Protein AF-A0A9R1XG75-F1 (afdb_monomer_lite)

Structure (mmCIF, N/CA/C/O backbone):
data_AF-A0A9R1XG75-F1
#
_entry.id   AF-A0A9R1XG75-F1
#
loop_
_atom_site.group_PDB
_atom_site.id
_atom_site.type_symbol
_atom_site.label_atom_id
_atom_site.label_alt_id
_atom_site.label_comp_id
_atom_site.label_asym_id
_atom_site.label_entity_id
_atom_site.label_seq_id
_atom_site.pdbx_PDB_ins_code
_atom_site.Cartn_x
_atom_site.Cartn_y
_atom_site.Cartn_z
_atom_site.occupancy
_atom_site.B_iso_or_equiv
_atom_site.auth_seq_id
_atom_site.auth_comp_id
_atom_site.auth_asym_id
_atom_site.auth_atom_id
_atom_site.pdbx_PDB_model_num
ATOM 1 N N . MET A 1 1 ? 13.378 -26.151 -45.252 1.00 40.19 1 MET A N 1
ATOM 2 C CA . MET A 1 1 ? 12.543 -25.457 -44.251 1.00 40.19 1 MET A CA 1
ATOM 3 C C . MET A 1 1 ? 13.266 -24.196 -43.829 1.00 40.19 1 MET A C 1
ATOM 5 O O . MET A 1 1 ? 14.447 -24.285 -43.527 1.00 40.19 1 MET A O 1
ATOM 9 N N . ASN A 1 2 ? 12.591 -23.054 -43.913 1.00 38.38 2 ASN A N 1
ATOM 10 C CA . ASN A 1 2 ? 12.972 -21.762 -43.337 1.00 38.38 2 ASN A CA 1
ATOM 11 C C . ASN A 1 2 ? 11.727 -20.887 -43.485 1.00 38.38 2 ASN A C 1
ATOM 13 O O . ASN A 1 2 ? 11.568 -20.178 -44.477 1.00 38.38 2 ASN A O 1
ATOM 17 N N . ASP A 1 3 ? 10.788 -21.067 -42.563 1.00 45.03 3 ASP A N 1
ATOM 18 C CA . ASP A 1 3 ? 9.472 -20.445 -42.621 1.00 45.03 3 ASP A CA 1
ATOM 19 C C . ASP A 1 3 ? 9.588 -18.911 -42.649 1.00 45.03 3 ASP A C 1
ATOM 21 O O . ASP A 1 3 ? 10.411 -18.333 -41.924 1.00 45.03 3 ASP A O 1
ATOM 25 N N . PRO A 1 4 ? 8.815 -18.224 -43.513 1.00 53.44 4 PRO A N 1
ATOM 26 C CA . PRO A 1 4 ? 8.902 -16.780 -43.647 1.00 53.44 4 PRO A CA 1
ATOM 27 C C . PRO A 1 4 ? 8.395 -16.146 -42.354 1.00 53.44 4 PRO A C 1
ATOM 29 O O . PRO A 1 4 ? 7.208 -16.214 -42.054 1.00 53.44 4 PRO A O 1
ATOM 32 N N . LYS A 1 5 ? 9.317 -15.548 -41.591 1.00 59.88 5 LYS A N 1
ATOM 33 C CA . LYS A 1 5 ? 9.083 -14.982 -40.256 1.00 59.88 5 LYS A CA 1
ATOM 34 C C . LYS A 1 5 ? 7.902 -14.004 -40.255 1.00 59.88 5 LYS A C 1
ATOM 36 O O . LYS A 1 5 ? 8.069 -12.810 -40.500 1.00 59.88 5 LYS A O 1
ATOM 41 N N . THR A 1 6 ? 6.713 -14.501 -39.938 1.00 59.12 6 THR A N 1
ATOM 42 C CA . THR A 1 6 ? 5.602 -13.685 -39.459 1.00 59.12 6 THR A CA 1
ATOM 43 C C . THR A 1 6 ? 6.031 -13.059 -38.144 1.00 59.12 6 THR A C 1
ATOM 45 O O . THR A 1 6 ? 6.609 -13.735 -37.293 1.00 59.12 6 THR A O 1
ATOM 48 N N . CYS A 1 7 ? 5.779 -11.768 -37.970 1.00 64.38 7 CYS A N 1
ATOM 49 C CA . CYS A 1 7 ? 5.931 -11.167 -36.652 1.00 64.38 7 CYS A CA 1
ATOM 50 C C . CYS A 1 7 ? 4.815 -11.677 -35.726 1.00 64.38 7 CYS A C 1
ATOM 52 O O . CYS A 1 7 ? 3.758 -12.082 -36.210 1.00 64.38 7 CYS A O 1
ATOM 54 N N . ASP A 1 8 ? 4.983 -11.540 -34.411 1.00 65.94 8 ASP A N 1
ATOM 55 C CA . ASP A 1 8 ? 3.887 -11.677 -33.434 1.00 65.94 8 ASP A CA 1
ATOM 56 C C . ASP A 1 8 ? 2.726 -10.717 -33.769 1.00 65.94 8 ASP A C 1
ATOM 58 O O . ASP A 1 8 ? 1.561 -10.992 -33.495 1.00 65.94 8 ASP A O 1
ATOM 62 N N . CYS A 1 9 ? 3.061 -9.617 -34.462 1.00 68.19 9 CYS A N 1
ATOM 63 C CA . CYS A 1 9 ? 2.156 -8.658 -35.095 1.00 68.19 9 CYS A CA 1
ATOM 64 C C . CYS A 1 9 ? 1.298 -9.265 -36.244 1.00 68.19 9 CYS A C 1
ATOM 66 O O . CYS A 1 9 ? 0.473 -8.563 -36.813 1.00 68.19 9 CYS A O 1
ATOM 68 N N . GLY A 1 10 ? 1.441 -10.556 -36.592 1.00 63.88 10 GLY A N 1
ATOM 69 C CA . GLY A 1 10 ? 0.645 -11.313 -37.581 1.00 63.88 10 GLY A CA 1
ATOM 70 C C . GLY A 1 10 ? 0.950 -10.997 -39.052 1.00 63.88 10 GLY A C 1
ATOM 71 O O . GLY A 1 10 ? 0.680 -11.802 -39.943 1.00 63.88 10 GLY A O 1
ATOM 72 N N . PHE A 1 11 ? 1.550 -9.837 -39.315 1.00 64.69 11 PHE A N 1
ATOM 73 C CA . PHE A 1 11 ? 1.933 -9.377 -40.648 1.00 64.69 11 PHE A CA 1
ATOM 74 C C . PHE A 1 11 ? 3.273 -9.983 -41.122 1.00 64.69 11 PHE A C 1
ATOM 76 O O . PHE A 1 11 ? 4.121 -10.364 -40.302 1.00 64.69 11 PHE A O 1
ATOM 83 N N . PRO A 1 12 ? 3.505 -10.050 -42.451 1.00 66.19 12 PRO A N 1
ATOM 84 C CA . PRO A 1 12 ? 4.773 -10.510 -43.009 1.00 66.19 12 PRO A CA 1
ATOM 85 C C . PRO A 1 12 ? 5.904 -9.543 -42.646 1.00 66.19 12 PRO A C 1
ATOM 87 O O . PRO A 1 12 ? 5.843 -8.356 -42.975 1.00 66.19 12 PRO A O 1
ATOM 90 N N . ALA A 1 13 ? 6.961 -10.047 -42.005 1.00 69.69 13 ALA A N 1
ATOM 91 C CA . ALA A 1 13 ? 8.146 -9.241 -41.761 1.00 69.69 13 ALA A CA 1
ATOM 92 C C . ALA A 1 13 ? 9.035 -9.185 -43.010 1.00 69.69 13 ALA A C 1
ATOM 94 O O . ALA A 1 13 ? 9.251 -10.192 -43.688 1.00 69.69 13 ALA A O 1
ATOM 95 N N . ARG A 1 14 ? 9.608 -8.011 -43.287 1.00 70.75 14 ARG A N 1
ATOM 96 C CA . ARG A 1 14 ? 10.659 -7.842 -44.303 1.00 70.75 14 ARG A CA 1
ATOM 97 C C . ARG A 1 14 ? 11.974 -7.477 -43.622 1.00 70.75 14 ARG A C 1
ATOM 99 O O . ARG A 1 14 ? 11.981 -6.727 -42.648 1.00 70.75 14 ARG A O 1
ATOM 106 N N . ILE A 1 15 ? 13.083 -8.003 -44.139 1.00 72.88 15 ILE A N 1
ATOM 107 C CA . ILE A 1 15 ? 14.430 -7.599 -43.723 1.00 72.88 15 ILE A CA 1
ATOM 108 C C . ILE A 1 15 ? 14.920 -6.551 -44.721 1.00 72.88 15 ILE A C 1
ATOM 110 O O . ILE A 1 15 ? 15.071 -6.847 -45.904 1.00 72.88 15 ILE A O 1
ATOM 114 N N . LEU A 1 16 ? 15.159 -5.334 -44.244 1.00 74.38 16 LEU A N 1
ATOM 115 C CA . LEU A 1 16 ? 15.765 -4.251 -45.012 1.00 74.38 16 LEU A CA 1
ATOM 116 C C . LEU A 1 16 ? 17.255 -4.156 -44.687 1.00 74.38 16 LEU A C 1
ATOM 118 O O . LEU A 1 16 ? 17.657 -4.341 -43.540 1.00 74.38 16 LEU A O 1
ATOM 122 N N . THR A 1 17 ? 18.072 -3.823 -45.681 1.00 78.06 17 THR A N 1
ATOM 123 C CA . THR A 1 17 ? 19.506 -3.563 -45.506 1.00 78.06 17 THR A CA 1
ATOM 124 C C . THR A 1 17 ? 19.745 -2.064 -45.617 1.00 78.06 17 THR A C 1
ATOM 126 O O . THR A 1 17 ? 19.397 -1.458 -46.627 1.00 78.06 17 THR A O 1
ATOM 129 N N . SER A 1 18 ? 20.326 -1.450 -44.586 1.00 73.06 18 SER A N 1
ATOM 130 C CA . SER A 1 18 ? 20.617 -0.016 -44.591 1.00 73.06 18 SER A CA 1
ATOM 131 C C . SER A 1 18 ? 21.684 0.326 -45.629 1.00 73.06 18 SER A C 1
ATOM 133 O O . SER A 1 18 ? 22.791 -0.212 -45.618 1.00 73.06 18 SER A O 1
ATOM 135 N N . THR A 1 19 ? 21.351 1.284 -46.487 1.00 79.81 19 THR A N 1
ATOM 136 C CA . THR A 1 19 ? 22.250 1.926 -47.456 1.00 79.81 19 THR A CA 1
ATOM 137 C C . THR A 1 19 ? 22.816 3.251 -46.934 1.00 79.81 19 THR A C 1
ATOM 139 O O . THR A 1 19 ? 23.513 3.956 -47.658 1.00 79.81 19 THR A O 1
ATOM 142 N N . THR A 1 20 ? 22.524 3.620 -45.679 1.00 77.31 20 THR A N 1
ATOM 143 C CA . THR A 1 20 ? 22.968 4.901 -45.112 1.00 77.31 20 THR A CA 1
ATOM 144 C C . THR A 1 20 ? 24.486 4.913 -44.880 1.00 77.31 20 THR A C 1
ATOM 146 O O . THR A 1 20 ? 25.018 3.930 -44.359 1.00 77.31 20 THR A O 1
ATOM 149 N N . PRO A 1 21 ? 25.200 6.029 -45.147 1.00 74.50 21 PRO A N 1
ATOM 150 C CA . PRO A 1 21 ? 26.646 6.121 -44.899 1.00 74.50 21 PRO A CA 1
ATOM 151 C C . PRO A 1 21 ? 27.042 5.887 -43.434 1.00 74.50 21 PRO A C 1
ATOM 153 O O . PRO A 1 21 ? 28.158 5.471 -43.146 1.00 74.50 21 PRO A O 1
ATOM 156 N N . LYS A 1 22 ? 26.117 6.147 -42.499 1.00 79.50 22 LYS A N 1
ATOM 157 C CA . LYS A 1 22 ? 26.320 6.002 -41.051 1.00 79.50 22 LYS A CA 1
ATOM 158 C C . LYS A 1 22 ? 26.158 4.559 -40.552 1.00 79.50 22 LYS A C 1
ATOM 160 O O . LYS A 1 22 ? 26.583 4.263 -39.440 1.00 79.50 22 LYS A O 1
ATOM 165 N N . ASN A 1 23 ? 25.506 3.676 -41.314 1.00 67.75 23 ASN A N 1
ATOM 166 C CA . ASN A 1 23 ? 25.295 2.279 -40.915 1.00 67.75 23 ASN A CA 1
ATOM 167 C C . ASN A 1 23 ? 25.109 1.353 -42.144 1.00 67.75 23 ASN A C 1
ATOM 169 O O . ASN A 1 23 ? 24.047 0.738 -42.294 1.00 67.75 23 ASN A O 1
ATOM 173 N N . PRO A 1 24 ? 26.080 1.291 -43.076 1.00 79.88 24 PRO A N 1
ATOM 174 C CA . PRO A 1 24 ? 25.936 0.533 -44.316 1.00 79.88 24 PRO A CA 1
ATOM 175 C C . PRO A 1 24 ? 25.900 -0.978 -44.047 1.00 79.88 24 PRO A C 1
ATOM 177 O O . PRO A 1 24 ? 26.606 -1.486 -43.180 1.00 79.88 24 PRO A O 1
ATOM 180 N N . GLY A 1 25 ? 25.063 -1.708 -44.783 1.00 77.19 25 GLY A N 1
ATOM 181 C CA . GLY A 1 25 ? 24.967 -3.171 -44.711 1.00 77.19 25 GLY A CA 1
ATOM 182 C C . GLY A 1 25 ? 24.216 -3.726 -43.494 1.00 77.19 25 GLY A C 1
ATOM 183 O O . GLY A 1 25 ? 23.940 -4.922 -43.450 1.00 77.19 25 GLY A O 1
ATOM 184 N N . ARG A 1 26 ? 23.833 -2.896 -42.513 1.00 77.94 26 ARG A N 1
ATOM 185 C CA . ARG A 1 26 ? 23.105 -3.368 -41.325 1.00 77.94 26 ARG A CA 1
ATOM 186 C C . ARG A 1 26 ? 21.672 -3.779 -41.672 1.00 77.94 26 ARG A C 1
ATOM 188 O O . ARG A 1 26 ? 20.937 -3.004 -42.284 1.00 77.94 26 ARG A 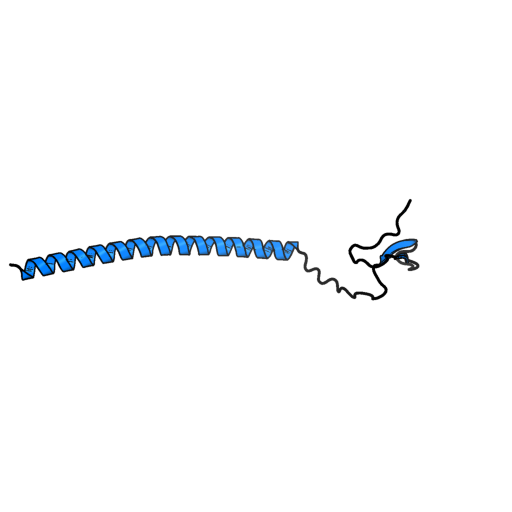O 1
ATOM 195 N N . HIS A 1 27 ? 21.266 -4.967 -41.231 1.00 77.69 27 HIS A N 1
ATOM 196 C CA . HIS A 1 27 ? 19.904 -5.474 -41.403 1.00 77.69 27 HIS A CA 1
ATOM 197 C C . HIS A 1 27 ? 18.939 -4.963 -40.322 1.00 77.69 27 HIS A C 1
ATOM 199 O O . HIS A 1 27 ? 19.280 -4.924 -39.139 1.00 77.69 27 HIS A O 1
ATOM 205 N N . PHE A 1 28 ? 17.715 -4.633 -40.735 1.00 74.00 28 PHE A N 1
ATOM 206 C CA . PHE A 1 28 ? 16.601 -4.204 -39.890 1.00 74.00 28 PHE A CA 1
ATOM 207 C C . PHE A 1 28 ? 15.350 -5.014 -40.245 1.00 74.00 28 PHE A C 1
ATOM 209 O O . PHE A 1 28 ? 15.021 -5.160 -41.420 1.00 74.00 28 PHE A O 1
ATOM 216 N N . MET A 1 29 ? 14.654 -5.549 -39.243 1.00 70.75 29 MET A N 1
ATOM 217 C CA . MET A 1 29 ? 13.396 -6.279 -39.424 1.00 70.75 29 MET A CA 1
ATOM 218 C C . MET A 1 29 ? 12.221 -5.312 -39.254 1.00 70.75 29 MET A C 1
ATOM 220 O O . MET A 1 29 ? 12.162 -4.596 -38.258 1.00 70.75 29 MET A O 1
ATOM 224 N N . VAL A 1 30 ? 11.297 -5.291 -40.216 1.00 68.38 30 VAL A N 1
ATOM 225 C CA . VAL A 1 30 ? 10.151 -4.368 -40.246 1.00 68.38 30 VAL A CA 1
ATOM 226 C C . VAL A 1 30 ? 8.844 -5.162 -40.278 1.00 68.38 30 VAL A C 1
ATOM 228 O O . VAL A 1 30 ? 8.671 -6.001 -41.165 1.00 68.38 30 VAL A O 1
ATOM 231 N N . CYS A 1 31 ? 7.925 -4.892 -39.338 1.00 70.62 31 CYS A N 1
ATOM 232 C CA . CYS A 1 31 ? 6.527 -5.340 -39.415 1.00 70.62 31 CYS A CA 1
ATOM 233 C C . CYS A 1 31 ? 5.680 -4.221 -40.047 1.00 70.62 31 CYS A C 1
ATOM 235 O O . CYS A 1 31 ? 5.456 -3.197 -39.408 1.00 70.62 31 CYS A O 1
ATOM 237 N N . ASN A 1 32 ? 5.176 -4.457 -41.265 1.00 66.06 32 ASN A N 1
ATOM 238 C CA . ASN A 1 32 ? 4.247 -3.588 -42.008 1.00 66.06 32 ASN A CA 1
ATOM 239 C C . ASN A 1 32 ? 4.807 -2.222 -42.506 1.00 66.06 32 ASN A C 1
ATOM 241 O O . ASN A 1 32 ? 5.845 -1.743 -42.067 1.00 66.06 32 ASN A O 1
ATOM 245 N N . GLU A 1 33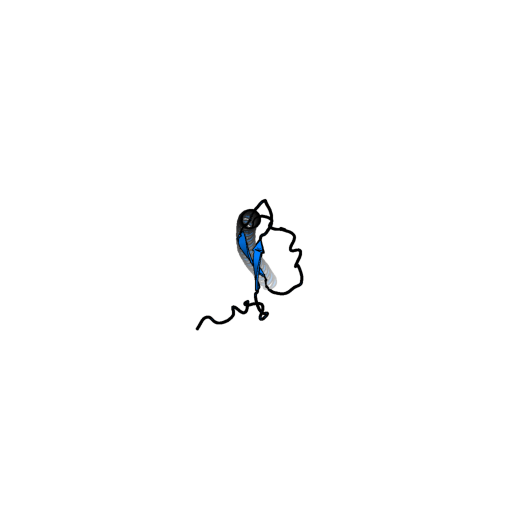 ? 4.133 -1.615 -43.490 1.00 52.19 33 GLU A N 1
ATOM 246 C CA . GLU A 1 33 ? 4.620 -0.470 -44.292 1.00 52.19 33 GLU A CA 1
ATOM 247 C C . GLU A 1 33 ? 4.309 0.917 -43.694 1.00 52.19 33 GLU A C 1
ATOM 249 O O . GLU A 1 33 ? 4.673 1.941 -44.274 1.00 52.19 33 GLU A O 1
ATOM 254 N N . LYS A 1 34 ? 3.667 0.979 -42.522 1.00 47.78 34 LYS A N 1
ATOM 255 C CA . LYS A 1 34 ? 3.529 2.229 -41.766 1.00 47.78 34 LYS A CA 1
ATOM 256 C C . LYS A 1 34 ? 4.696 2.377 -40.802 1.00 47.78 34 LYS A C 1
ATOM 258 O O . LYS A 1 34 ? 4.820 1.597 -39.862 1.00 47.78 34 LYS A O 1
ATOM 263 N N . TRP A 1 35 ? 5.489 3.427 -41.006 1.00 47.59 35 TRP A N 1
ATOM 264 C CA . TRP A 1 35 ? 6.376 3.962 -39.981 1.00 47.59 35 TRP A CA 1
ATOM 265 C C . TRP A 1 35 ? 5.519 4.323 -38.766 1.00 47.59 35 TRP A C 1
ATOM 267 O O . TRP A 1 35 ? 4.789 5.312 -38.773 1.00 47.59 35 TRP A O 1
ATOM 277 N N . LEU A 1 36 ? 5.555 3.476 -37.739 1.00 41.06 36 LEU A N 1
ATOM 278 C CA . LEU A 1 36 ? 5.170 3.897 -36.405 1.00 41.06 36 LEU A CA 1
ATOM 279 C C . LEU A 1 36 ? 6.299 4.803 -35.923 1.00 41.06 36 LEU A C 1
ATOM 281 O O . LEU A 1 36 ? 7.337 4.308 -35.481 1.00 41.06 36 LEU A O 1
ATOM 285 N N . ASP A 1 37 ? 6.087 6.115 -36.031 1.00 39.91 37 ASP A N 1
ATOM 286 C CA . ASP A 1 37 ? 6.858 7.122 -35.305 1.00 39.91 37 ASP A CA 1
ATOM 287 C C . ASP A 1 37 ? 6.589 6.946 -33.805 1.00 39.91 37 ASP A C 1
ATOM 289 O O . ASP A 1 37 ? 5.826 7.674 -33.171 1.00 39.91 37 ASP A O 1
ATOM 293 N N . VAL A 1 38 ? 7.198 5.907 -33.234 1.00 44.62 38 VAL A N 1
ATOM 294 C CA . VAL A 1 38 ? 7.335 5.758 -31.794 1.00 44.62 38 VAL A CA 1
ATOM 295 C C . VAL A 1 38 ? 8.436 6.724 -31.391 1.00 44.62 38 VAL A C 1
ATOM 297 O O . VAL A 1 38 ? 9.622 6.386 -31.440 1.00 44.62 38 VAL A O 1
ATOM 300 N N . GLU A 1 39 ? 8.041 7.941 -31.010 1.00 41.53 39 GLU A N 1
ATOM 301 C CA . GLU A 1 39 ? 8.917 8.821 -30.240 1.00 41.53 39 GLU A CA 1
ATOM 302 C C . GLU A 1 39 ? 9.565 8.003 -29.113 1.00 41.53 39 GLU A C 1
ATOM 304 O O . GLU A 1 39 ? 8.873 7.221 -28.446 1.00 41.53 39 GLU A O 1
ATOM 309 N N . PRO A 1 40 ? 10.874 8.157 -28.852 1.00 42.41 40 PRO A N 1
ATOM 310 C CA . PRO A 1 40 ? 11.531 7.479 -27.748 1.00 42.41 40 PRO A CA 1
ATOM 311 C C . PRO A 1 40 ? 11.152 8.146 -26.418 1.00 42.41 40 PRO A C 1
ATOM 313 O O . PRO A 1 40 ? 12.005 8.658 -25.697 1.00 42.41 40 PRO A O 1
ATOM 316 N N . ALA A 1 41 ? 9.872 8.071 -26.046 1.00 46.38 41 ALA A N 1
ATOM 317 C CA . ALA A 1 41 ? 9.337 8.387 -24.724 1.00 46.38 41 ALA A CA 1
ATOM 318 C C . ALA A 1 41 ? 9.749 7.324 -23.682 1.00 46.38 41 ALA A C 1
ATOM 320 O O . ALA A 1 41 ? 8.970 6.911 -22.825 1.00 46.38 41 ALA A O 1
ATOM 321 N N . GLN A 1 42 ? 11.004 6.871 -23.747 1.00 47.66 42 GLN A N 1
ATOM 322 C CA . GLN A 1 42 ? 11.640 6.089 -22.701 1.00 47.66 42 GLN A CA 1
ATOM 323 C C . GLN A 1 42 ? 12.199 7.053 -21.653 1.00 47.66 42 GLN A C 1
ATOM 325 O O . GLN A 1 42 ? 13.409 7.254 -21.551 1.00 47.66 42 GLN A O 1
ATOM 330 N N . MET A 1 43 ? 11.308 7.601 -20.817 1.00 48.47 43 MET A N 1
ATOM 331 C CA . MET A 1 43 ? 11.713 7.850 -19.432 1.00 48.47 43 MET A CA 1
ATOM 332 C C . MET A 1 43 ? 12.267 6.520 -18.903 1.00 48.47 43 MET A C 1
ATOM 334 O O . MET A 1 43 ? 11.584 5.496 -19.032 1.00 48.47 43 MET A O 1
ATOM 338 N N . PRO A 1 44 ? 13.506 6.477 -18.386 1.00 55.25 44 PRO A N 1
ATOM 339 C CA . PRO A 1 44 ? 14.133 5.217 -18.034 1.00 55.25 44 PRO A CA 1
ATOM 340 C C . PRO A 1 44 ? 13.299 4.534 -16.951 1.00 55.25 44 PRO A C 1
ATOM 342 O O . PRO A 1 44 ? 13.090 5.088 -15.874 1.00 55.25 44 PRO A O 1
ATOM 345 N N . VAL A 1 45 ? 12.854 3.304 -17.225 1.00 59.50 45 VAL A N 1
ATOM 346 C CA . VAL A 1 45 ? 11.993 2.506 -16.327 1.00 59.50 45 VAL A CA 1
ATOM 347 C C . VAL A 1 45 ? 12.589 2.391 -14.912 1.00 59.50 45 VAL A C 1
ATOM 349 O O . VAL A 1 45 ? 11.852 2.260 -13.938 1.00 59.50 45 VAL A O 1
ATOM 352 N N . MET A 1 46 ? 13.915 2.516 -14.782 1.00 60.56 46 MET A N 1
ATOM 353 C CA . MET A 1 46 ? 14.614 2.594 -13.497 1.00 60.56 46 MET A CA 1
ATOM 354 C C . MET A 1 46 ? 14.231 3.817 -12.649 1.00 60.56 46 MET A C 1
ATOM 356 O O . MET A 1 46 ? 14.007 3.643 -11.457 1.00 60.56 46 MET A O 1
ATOM 360 N N . GLU A 1 47 ? 14.098 5.020 -13.219 1.00 61.44 47 GLU A N 1
ATOM 361 C CA . GLU A 1 47 ? 13.758 6.225 -12.440 1.00 61.44 47 GLU A CA 1
ATOM 362 C C . GLU A 1 47 ? 12.322 6.145 -11.898 1.00 61.44 47 GLU A C 1
ATOM 364 O O . GLU A 1 47 ? 12.062 6.460 -10.736 1.00 61.44 47 GLU A O 1
ATOM 369 N N . VAL A 1 48 ? 11.391 5.633 -12.711 1.00 67.00 48 VAL A N 1
ATOM 370 C CA . VAL A 1 48 ? 10.013 5.360 -12.276 1.00 67.00 48 VAL A CA 1
ATOM 371 C C . VAL A 1 48 ? 10.006 4.297 -11.172 1.00 67.00 48 VAL A C 1
ATOM 373 O O . VAL A 1 48 ? 9.367 4.487 -10.139 1.00 67.00 48 VAL A O 1
ATOM 376 N N . ALA A 1 49 ? 10.771 3.212 -11.333 1.00 69.56 49 ALA A N 1
ATOM 377 C CA . ALA A 1 49 ? 10.880 2.162 -10.322 1.00 69.56 49 ALA A CA 1
ATOM 378 C C . ALA A 1 49 ? 11.521 2.647 -9.005 1.00 69.56 49 ALA A C 1
ATOM 380 O O . ALA A 1 49 ? 11.169 2.144 -7.939 1.00 69.56 49 ALA A O 1
ATOM 381 N N . GLU A 1 50 ? 12.445 3.609 -9.042 1.00 74.12 50 GLU A N 1
ATOM 382 C CA . GLU A 1 50 ? 13.017 4.223 -7.838 1.00 74.12 50 GLU A CA 1
ATOM 383 C C . GLU A 1 50 ? 12.026 5.152 -7.133 1.00 74.12 50 GLU A C 1
ATOM 385 O O . GLU A 1 50 ? 11.833 5.010 -5.924 1.00 74.12 50 GLU A O 1
ATOM 390 N N . ARG A 1 51 ? 11.316 6.016 -7.871 1.00 72.94 51 ARG A N 1
ATOM 391 C CA . ARG A 1 51 ? 10.243 6.859 -7.309 1.00 72.94 51 ARG A CA 1
ATOM 392 C C . ARG A 1 51 ? 9.149 6.009 -6.652 1.00 72.94 51 ARG A C 1
ATOM 394 O O . ARG A 1 51 ? 8.829 6.226 -5.485 1.00 72.94 51 ARG A O 1
ATOM 401 N N . MET A 1 52 ? 8.681 4.958 -7.333 1.00 81.88 52 MET A N 1
ATOM 402 C CA . MET A 1 52 ? 7.690 4.026 -6.778 1.00 81.88 52 MET A CA 1
ATOM 403 C C . MET A 1 52 ? 8.189 3.303 -5.516 1.00 81.88 52 MET A C 1
ATOM 405 O O . MET A 1 52 ? 7.401 3.079 -4.601 1.00 81.88 52 MET A O 1
ATOM 409 N N . LYS A 1 53 ? 9.483 2.957 -5.406 1.00 83.38 53 LYS A N 1
ATOM 410 C CA . LYS A 1 53 ? 10.042 2.380 -4.164 1.00 83.38 53 LYS A CA 1
ATOM 411 C C . LYS A 1 53 ? 9.966 3.364 -2.994 1.00 83.38 53 LYS A C 1
ATOM 413 O O . LYS A 1 53 ? 9.624 2.943 -1.890 1.00 83.38 53 LYS A O 1
ATOM 418 N N . VAL 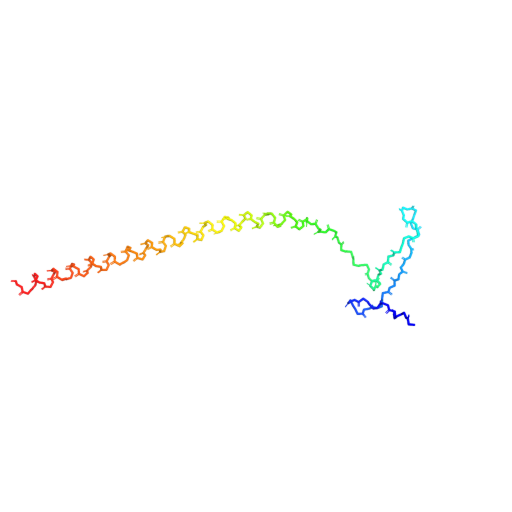A 1 54 ? 10.271 4.644 -3.220 1.00 87.06 54 VAL A N 1
ATOM 419 C CA . VAL A 1 54 ? 10.202 5.688 -2.181 1.00 87.06 54 VAL A CA 1
ATOM 420 C C . VAL A 1 54 ? 8.757 5.893 -1.717 1.00 87.06 54 VAL A C 1
ATOM 422 O O . VAL A 1 54 ? 8.488 5.842 -0.516 1.00 87.06 54 VAL A O 1
ATOM 425 N N . GLU A 1 55 ? 7.819 6.034 -2.654 1.00 86.38 55 GLU A N 1
ATOM 426 C CA . GLU A 1 55 ? 6.388 6.193 -2.356 1.00 86.38 55 GLU A CA 1
ATOM 427 C C . GLU A 1 55 ? 5.813 4.982 -1.604 1.00 86.38 55 GLU A C 1
ATOM 429 O O . GLU A 1 55 ? 5.088 5.145 -0.624 1.00 86.38 55 GLU A O 1
ATOM 434 N N . LEU A 1 56 ? 6.197 3.756 -1.980 1.00 89.25 56 LEU A N 1
ATOM 435 C CA . LEU A 1 56 ? 5.742 2.529 -1.316 1.00 89.25 56 LEU A CA 1
ATOM 436 C C . LEU A 1 56 ? 6.284 2.423 0.125 1.00 89.25 56 LEU A C 1
ATOM 438 O O . LEU A 1 56 ? 5.568 1.978 1.023 1.00 89.25 56 LEU A O 1
ATOM 442 N N . VAL A 1 57 ? 7.514 2.883 0.392 1.00 91.94 57 VAL A N 1
ATOM 443 C CA . VAL A 1 57 ? 8.070 2.960 1.759 1.00 91.94 57 VAL A CA 1
ATOM 444 C C . VAL A 1 57 ? 7.345 4.011 2.612 1.00 91.94 57 VAL A C 1
ATOM 446 O O . VAL A 1 57 ? 7.044 3.740 3.781 1.00 91.94 57 VAL A O 1
ATOM 449 N N . ALA A 1 58 ? 7.011 5.172 2.041 1.00 91.56 58 ALA A N 1
ATOM 450 C CA . ALA A 1 58 ? 6.206 6.191 2.715 1.00 91.56 58 ALA A CA 1
ATOM 451 C C . ALA A 1 58 ? 4.803 5.653 3.056 1.00 91.56 58 ALA A C 1
ATOM 453 O O . ALA A 1 58 ? 4.428 5.612 4.230 1.00 91.56 58 ALA A O 1
ATOM 454 N N . LEU A 1 59 ? 4.092 5.104 2.065 1.00 92.31 59 LEU A N 1
ATOM 455 C CA . LEU A 1 59 ? 2.757 4.522 2.227 1.00 92.31 59 LEU A CA 1
ATOM 456 C C . LEU A 1 59 ? 2.742 3.390 3.269 1.00 92.31 59 LEU A C 1
ATOM 458 O O . LEU A 1 59 ? 1.860 3.333 4.124 1.00 92.31 59 LEU A O 1
ATOM 462 N N . LYS A 1 60 ? 3.753 2.511 3.268 1.00 92.50 60 LYS A N 1
ATOM 463 C CA . LYS A 1 60 ? 3.905 1.446 4.276 1.00 92.50 60 LYS A CA 1
ATOM 464 C C . LYS A 1 60 ? 4.050 2.000 5.699 1.00 92.50 60 LYS A C 1
ATOM 466 O O . LYS A 1 60 ? 3.594 1.366 6.653 1.00 92.50 60 LYS A O 1
ATOM 471 N N . THR A 1 61 ? 4.674 3.167 5.848 1.00 94.44 61 THR A N 1
ATOM 472 C CA . THR A 1 61 ? 4.843 3.844 7.141 1.00 94.44 61 THR A CA 1
ATOM 473 C C . THR A 1 61 ? 3.524 4.454 7.620 1.00 94.44 61 THR A C 1
ATOM 475 O O . THR A 1 61 ? 3.171 4.299 8.788 1.00 94.44 61 THR A O 1
ATOM 478 N N . GLU A 1 62 ? 2.758 5.080 6.725 1.00 94.25 62 GLU A N 1
ATOM 479 C CA . GLU A 1 62 ? 1.424 5.615 7.029 1.00 94.25 62 GLU A CA 1
ATOM 480 C C . GLU A 1 62 ? 0.425 4.508 7.383 1.00 94.25 62 GLU A C 1
ATOM 482 O O . GLU A 1 62 ? -0.231 4.586 8.419 1.00 94.25 62 GLU A O 1
ATOM 487 N N . VAL A 1 63 ? 0.385 3.416 6.611 1.00 93.12 63 VAL A N 1
ATOM 488 C CA . VAL A 1 63 ? -0.456 2.240 6.902 1.00 93.12 63 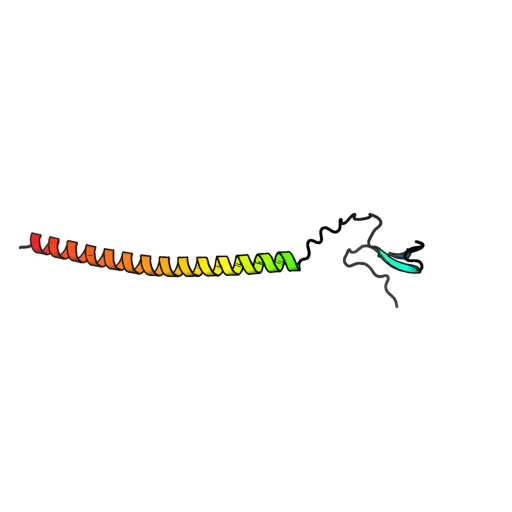VAL A CA 1
ATOM 489 C C . VAL A 1 63 ? -0.144 1.643 8.281 1.00 93.12 63 VAL A C 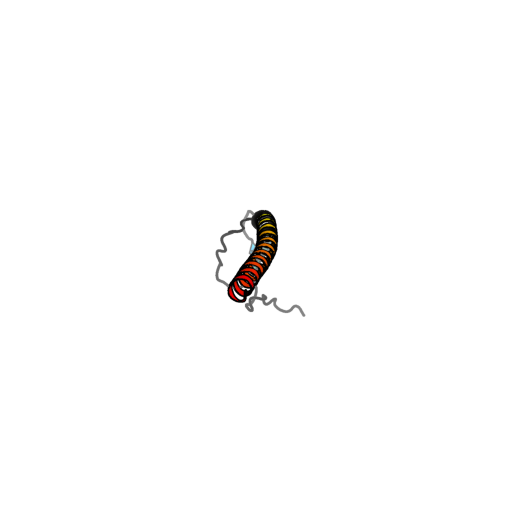1
ATOM 491 O O . VAL A 1 63 ? -1.058 1.197 8.977 1.00 93.12 63 VAL A O 1
ATOM 494 N N . LYS A 1 64 ? 1.125 1.660 8.721 1.00 94.81 64 LYS A N 1
ATOM 495 C CA . LYS A 1 64 ? 1.496 1.211 10.073 1.00 94.81 64 LYS A CA 1
ATOM 496 C C . LYS A 1 64 ? 0.936 2.134 11.160 1.00 94.81 64 LYS A C 1
ATOM 498 O O . LYS A 1 64 ? 0.367 1.617 12.117 1.00 94.81 64 LYS A O 1
ATOM 503 N N . LYS A 1 65 ? 1.034 3.459 10.989 1.00 94.50 65 LYS A N 1
ATOM 504 C CA . LYS A 1 65 ? 0.439 4.442 11.917 1.00 94.50 65 LYS A CA 1
ATOM 505 C C . LYS A 1 65 ? -1.079 4.277 12.001 1.00 94.50 65 LYS A C 1
ATOM 507 O O . LYS A 1 65 ? -1.598 4.052 13.083 1.00 94.50 65 LYS A O 1
ATOM 512 N N . VAL A 1 66 ? -1.766 4.225 10.857 1.00 94.88 66 VAL A N 1
ATOM 513 C CA . VAL A 1 66 ? -3.226 4.029 10.796 1.00 94.88 66 VAL A CA 1
ATOM 514 C C . VAL A 1 66 ? -3.659 2.728 11.490 1.00 94.88 66 VAL A C 1
ATOM 516 O O . VAL A 1 66 ? -4.698 2.695 12.147 1.00 94.88 66 VAL A O 1
ATOM 519 N N . LYS A 1 67 ? -2.866 1.648 11.405 1.00 95.00 67 LYS A N 1
ATOM 520 C CA . LYS A 1 67 ? -3.133 0.414 12.164 1.00 95.00 67 LYS A CA 1
ATOM 521 C C . LYS A 1 67 ? -3.019 0.630 13.677 1.00 95.00 67 LYS A C 1
ATOM 523 O O . LYS A 1 67 ? -3.878 0.150 14.413 1.00 95.00 67 LYS A O 1
ATOM 528 N N . GLU A 1 68 ? -1.978 1.326 14.128 1.00 94.75 68 GLU A N 1
ATOM 529 C CA . GLU A 1 68 ? -1.754 1.658 15.542 1.00 94.75 68 GLU A CA 1
ATOM 530 C C . GLU A 1 68 ? -2.881 2.565 16.081 1.00 94.75 68 GLU A C 1
ATOM 532 O O . GLU A 1 68 ? -3.465 2.248 17.120 1.00 94.75 68 GLU A O 1
ATOM 537 N N . ASP A 1 69 ? -3.298 3.580 15.316 1.00 94.62 69 ASP A N 1
ATOM 538 C CA . ASP A 1 69 ? -4.424 4.471 15.635 1.00 94.62 69 ASP A CA 1
ATOM 539 C C . ASP A 1 69 ? -5.755 3.701 15.757 1.00 94.62 69 ASP A C 1
ATOM 541 O O . ASP A 1 69 ? -6.522 3.899 16.702 1.00 94.62 69 ASP A O 1
ATOM 545 N N . ILE A 1 70 ? -6.032 2.762 14.842 1.00 94.50 70 ILE A N 1
ATOM 546 C CA . ILE A 1 70 ? -7.228 1.901 14.899 1.00 94.50 70 ILE A CA 1
ATOM 547 C C . ILE A 1 70 ? -7.198 0.974 16.125 1.00 94.50 70 ILE A C 1
ATOM 549 O O . ILE A 1 70 ? -8.240 0.728 16.741 1.00 94.50 70 ILE A O 1
ATOM 553 N N . GLU A 1 71 ? -6.032 0.440 16.499 1.00 95.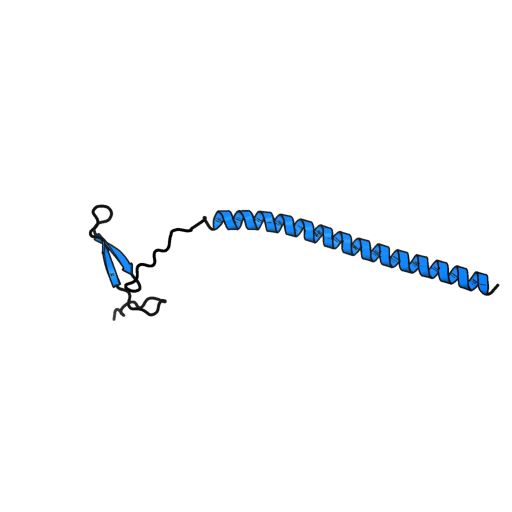25 71 GLU A N 1
ATOM 554 C CA . GLU A 1 71 ? -5.884 -0.375 17.710 1.00 95.25 71 GLU A CA 1
ATOM 555 C C . GLU A 1 71 ? -6.074 0.456 18.989 1.00 95.25 71 GLU A C 1
ATOM 557 O O . GLU A 1 71 ? -6.695 -0.033 19.938 1.00 95.25 71 GLU A O 1
ATOM 562 N N . GLN A 1 72 ? -5.615 1.712 19.012 1.00 94.19 72 GLN A N 1
ATOM 563 C CA . GLN A 1 72 ? -5.862 2.641 20.116 1.00 94.19 72 GLN A CA 1
ATOM 564 C C . GLN A 1 72 ? -7.347 3.020 20.220 1.00 94.19 72 GLN A C 1
ATOM 566 O O . GLN A 1 72 ? -7.943 2.807 21.278 1.00 94.19 72 GLN A O 1
ATOM 571 N N . MET A 1 73 ? -7.984 3.455 19.126 1.00 93.56 73 MET A N 1
ATOM 572 C CA . MET A 1 73 ? -9.416 3.792 19.109 1.00 93.56 73 MET A CA 1
ATOM 573 C C . MET A 1 73 ? -10.300 2.632 19.593 1.00 93.56 73 MET A C 1
ATOM 575 O O . MET A 1 73 ? -11.289 2.851 20.291 1.00 93.56 73 MET A O 1
ATOM 579 N N . LYS A 1 74 ? -9.950 1.377 19.270 1.00 92.81 74 LYS A N 1
ATOM 580 C CA . LYS A 1 74 ? -10.666 0.197 19.788 1.00 92.81 74 LYS A CA 1
ATOM 581 C C . LYS A 1 74 ? -10.568 0.070 21.311 1.00 92.81 74 LYS A C 1
ATOM 583 O O . LYS A 1 74 ? -11.569 -0.258 21.947 1.00 92.81 74 LYS A O 1
ATOM 588 N N . LYS A 1 75 ? -9.393 0.326 21.898 1.00 92.94 75 LYS A N 1
ATOM 589 C CA . LYS A 1 75 ? -9.189 0.297 23.359 1.00 92.94 75 LYS A CA 1
ATOM 590 C C . LYS A 1 75 ? -9.956 1.425 24.044 1.00 92.94 75 LYS A C 1
ATOM 592 O O . LYS A 1 75 ? -10.632 1.171 25.037 1.00 92.94 75 LYS A O 1
ATOM 597 N N . GLU A 1 76 ? -9.913 2.631 23.483 1.00 91.56 76 GLU A N 1
ATOM 598 C CA . GLU A 1 76 ? -10.666 3.791 23.977 1.00 91.56 76 GLU A CA 1
ATOM 599 C C . GLU A 1 76 ? -12.174 3.518 23.959 1.00 91.56 76 GLU A C 1
ATOM 601 O O . GLU A 1 76 ? -12.821 3.618 24.997 1.00 91.56 76 GLU A O 1
ATOM 606 N N . LYS A 1 77 ? -12.728 3.028 22.840 1.00 91.50 77 LYS A N 1
ATOM 607 C CA . LYS A 1 77 ? -14.154 2.659 22.750 1.00 91.50 77 LYS A CA 1
ATOM 608 C C . LYS A 1 77 ? -14.568 1.557 23.725 1.00 91.50 77 LYS A C 1
ATOM 610 O O . LYS A 1 77 ? -15.697 1.574 24.214 1.00 91.50 77 LYS A O 1
ATOM 615 N N . TYR A 1 78 ? -13.681 0.608 24.022 1.00 89.38 78 TYR A N 1
ATOM 616 C CA . TYR A 1 78 ? -13.944 -0.421 25.028 1.00 89.38 78 TYR A CA 1
ATOM 617 C C . TYR A 1 78 ? -13.935 0.160 26.455 1.00 89.38 78 TYR A C 1
ATOM 619 O O . TYR A 1 78 ? -14.811 -0.166 27.255 1.00 89.38 78 TYR A O 1
ATOM 627 N N . SER A 1 79 ? -13.004 1.074 26.747 1.00 92.25 79 SER A N 1
ATOM 628 C CA . SER A 1 79 ? -12.940 1.823 28.010 1.00 92.25 79 SER A CA 1
ATOM 629 C C . SER A 1 79 ? -14.184 2.699 28.224 1.00 92.25 79 SER A C 1
ATOM 631 O O . SER A 1 79 ? -14.828 2.607 29.269 1.00 92.25 79 SER A O 1
ATOM 633 N N . ASP A 1 80 ? -14.597 3.461 27.203 1.00 93.12 80 ASP A N 1
ATOM 634 C CA . ASP A 1 80 ? -15.825 4.269 27.204 1.00 93.12 80 ASP A CA 1
ATOM 635 C C . ASP A 1 80 ? -17.061 3.414 27.525 1.00 93.12 80 ASP A C 1
ATOM 637 O O . ASP A 1 80 ? -17.905 3.796 28.340 1.00 93.12 80 ASP A O 1
ATOM 641 N N . ALA A 1 81 ? -17.164 2.231 26.908 1.00 92.12 81 ALA A N 1
ATOM 642 C CA . ALA A 1 81 ? -18.272 1.306 27.126 1.00 92.12 81 ALA A CA 1
ATOM 643 C C . ALA A 1 81 ? -18.297 0.739 28.558 1.00 92.12 81 ALA A C 1
ATOM 645 O O . ALA A 1 81 ? -19.378 0.584 29.131 1.00 92.12 81 ALA A O 1
ATOM 646 N N . ILE A 1 82 ? -17.134 0.461 29.160 1.00 92.62 82 ILE A N 1
ATOM 647 C CA . ILE A 1 82 ? -17.033 0.065 30.575 1.00 92.62 82 ILE A CA 1
ATOM 648 C C . ILE A 1 82 ? -17.463 1.225 31.479 1.00 92.62 82 ILE A C 1
ATOM 650 O O . ILE A 1 82 ? -18.356 1.052 32.308 1.00 92.62 82 ILE A O 1
ATOM 654 N N . ALA A 1 83 ? -16.907 2.422 31.275 1.00 92.94 83 ALA A N 1
ATOM 655 C CA . ALA A 1 83 ? -17.229 3.603 32.075 1.00 92.94 83 ALA A CA 1
ATOM 656 C C . ALA A 1 83 ? -18.720 3.984 31.988 1.00 92.94 83 ALA A C 1
ATOM 658 O O . ALA A 1 83 ? -19.317 4.417 32.977 1.00 92.94 83 ALA A O 1
ATOM 659 N N . MET A 1 84 ? -19.352 3.794 30.825 1.00 93.44 84 MET A N 1
ATOM 660 C CA . MET A 1 84 ? -20.795 3.974 30.657 1.00 93.44 84 MET A CA 1
ATOM 661 C C . MET A 1 84 ? -21.596 2.922 31.439 1.00 93.44 84 MET A C 1
ATOM 663 O O . MET A 1 84 ? -22.538 3.288 32.143 1.00 93.44 84 MET A O 1
ATOM 667 N N . LYS A 1 85 ? -21.207 1.640 31.386 1.00 91.19 85 LYS A N 1
ATOM 668 C CA . LYS A 1 85 ? -21.850 0.572 32.173 1.00 91.19 85 LYS A CA 1
ATOM 669 C C . LYS A 1 85 ? -21.742 0.813 33.679 1.00 91.19 85 LYS A C 1
ATOM 671 O O . LYS A 1 85 ? -22.740 0.655 34.375 1.00 91.19 85 LYS A O 1
ATOM 676 N N . GLU A 1 86 ? -20.586 1.247 34.182 1.00 91.81 86 GLU A N 1
ATOM 677 C CA . GLU A 1 86 ? -20.425 1.585 35.603 1.00 91.81 86 GLU A CA 1
ATOM 678 C C . GLU A 1 86 ? -21.322 2.748 36.042 1.00 91.81 86 GLU A C 1
ATOM 680 O O . GLU A 1 86 ? -21.913 2.696 37.123 1.00 91.81 86 GLU A O 1
ATOM 685 N N . LYS A 1 87 ? -21.441 3.796 35.214 1.00 91.62 87 LYS A N 1
ATOM 686 C CA . LYS A 1 87 ? -22.340 4.930 35.482 1.00 91.62 87 LYS A CA 1
ATOM 687 C C . LYS A 1 87 ? -23.798 4.480 35.540 1.00 91.62 87 LYS A C 1
ATOM 689 O O . LYS A 1 87 ? -24.495 4.852 36.479 1.00 91.62 87 LYS A O 1
ATOM 694 N N . ILE A 1 88 ? -24.233 3.649 34.588 1.00 91.25 88 ILE A N 1
ATOM 695 C CA . ILE A 1 88 ? -25.587 3.076 34.573 1.00 91.25 88 ILE A CA 1
ATOM 696 C C . ILE A 1 88 ? -25.818 2.229 35.829 1.00 91.25 88 ILE A C 1
ATOM 698 O O . ILE A 1 88 ? -26.809 2.447 36.513 1.00 91.25 88 ILE A O 1
ATOM 702 N N . TYR A 1 89 ? -24.888 1.337 36.186 1.00 88.88 89 TYR A N 1
ATOM 703 C CA . TYR A 1 89 ? -24.999 0.478 37.370 1.00 88.88 89 TYR A CA 1
ATOM 704 C C . TYR A 1 89 ? -25.140 1.285 38.673 1.00 88.88 89 TYR A C 1
ATOM 706 O O . TYR A 1 89 ? -26.058 1.043 39.461 1.00 88.88 89 TYR A O 1
ATOM 714 N N . LYS A 1 90 ? -24.284 2.300 38.867 1.00 88.69 90 LYS A N 1
ATOM 715 C CA . LYS A 1 90 ? -24.358 3.225 40.012 1.00 88.69 90 LYS A CA 1
ATOM 716 C C . LYS A 1 90 ? -25.687 3.984 40.047 1.00 88.69 90 LYS A C 1
ATOM 718 O O . LYS A 1 90 ? -26.291 4.079 41.110 1.00 88.69 90 LYS A O 1
ATOM 723 N N . PHE A 1 91 ? -26.160 4.469 38.897 1.00 89.44 91 PHE A N 1
ATOM 724 C CA . PHE A 1 91 ? -27.450 5.154 38.786 1.00 89.44 91 PHE A CA 1
ATOM 725 C C . PHE A 1 91 ? -28.628 4.226 39.112 1.00 89.44 91 PHE A C 1
ATOM 727 O O . PHE A 1 91 ? -29.505 4.611 39.875 1.00 89.44 91 PHE A O 1
ATOM 734 N N . THR A 1 92 ? -28.632 2.985 38.611 1.00 86.94 92 THR A N 1
ATOM 735 C CA . THR A 1 92 ? -29.701 2.018 38.911 1.00 86.94 92 THR A CA 1
ATOM 736 C C . THR A 1 92 ? -29.744 1.618 40.382 1.00 86.94 92 THR A C 1
ATOM 738 O O . THR A 1 92 ? -30.832 1.493 40.928 1.00 86.94 92 THR A O 1
ATOM 741 N N . ILE A 1 93 ? -28.594 1.461 41.050 1.00 84.56 93 ILE A N 1
ATOM 742 C CA . ILE A 1 93 ? -28.568 1.156 42.489 1.00 84.56 93 ILE A CA 1
ATOM 743 C C . ILE A 1 93 ? -29.049 2.356 43.306 1.00 84.56 93 ILE A C 1
ATOM 745 O O . ILE A 1 93 ? -29.920 2.185 44.148 1.00 84.56 93 ILE A O 1
ATOM 749 N N . GLY A 1 94 ? -28.562 3.567 43.017 1.00 80.31 94 GLY A N 1
ATOM 750 C CA . GLY A 1 94 ? -29.004 4.795 43.693 1.00 80.31 94 GLY A CA 1
ATOM 751 C C . GLY A 1 94 ? -30.436 5.247 43.365 1.00 80.31 94 GLY A C 1
ATOM 752 O O . GLY A 1 94 ? -30.850 6.302 43.828 1.00 80.31 94 GLY A O 1
ATOM 753 N N . PHE A 1 95 ? -31.163 4.491 42.537 1.00 72.75 95 PHE A N 1
ATOM 754 C CA . PHE A 1 95 ? -32.596 4.657 42.277 1.00 72.75 95 PHE A CA 1
ATOM 755 C C . PHE A 1 95 ? -33.443 3.546 42.933 1.00 72.75 95 PHE A C 1
ATOM 757 O O . PHE A 1 95 ? -34.659 3.677 43.041 1.00 72.75 95 PHE A O 1
ATOM 764 N N . LEU A 1 96 ? -32.816 2.439 43.350 1.00 71.56 96 LEU A N 1
ATOM 765 C CA . LEU A 1 96 ? -33.463 1.284 43.987 1.00 71.56 96 LEU A CA 1
ATOM 766 C C . LEU A 1 96 ? -33.354 1.292 45.525 1.00 71.56 96 LEU A C 1
ATOM 768 O O . LEU A 1 96 ? -33.986 0.453 46.167 1.00 71.56 96 LEU A O 1
ATOM 772 N N . PHE A 1 97 ? -32.572 2.216 46.092 1.00 63.41 97 PHE A N 1
ATOM 773 C CA . PHE A 1 97 ? -32.377 2.461 47.525 1.00 63.41 97 PHE A CA 1
ATOM 774 C C . PHE A 1 97 ? -32.555 3.951 47.834 1.00 63.41 97 PHE A C 1
ATOM 776 O O . PHE A 1 97 ? -33.142 4.243 48.898 1.00 63.41 97 PHE A O 1
#

Sequence (97 aa):
MNDPKTCDCGFPARILTSTTPKNPGRHFMVCNEKWLDVEPAQMPVMEVAERMKVELVALKTEVKKVKEDIEQMKKEKYSDAIAMKEKIYKFTIGFLF

Radius of gyration: 35.29 Å; chains: 1; bounding box: 60×34×95 Å

pLDDT: mean 75.47, std 17.06, range [38.38, 95.25]

Secondary structure (DSSP, 8-state):
-----B-TTSSBEEEEE---TTSTT-EEEEESSS----------HHHHHHHHHHHHHHHHHHHHHHHHHHHHHHHHHHHHHHHHHHHHHHHHHHHH-

Foldseek 3Di:
DDDQDQDVLRAGKDWDADPDPVHGRDIDIDGDDDPPPPPCPCPPVVVVVVVVVVVVVVVVVVVVVVVVVVVVVVVVVVVVVVVVVVVVVVVVVVVVD

Organism: Lactuca sativa (NCBI:txid4236)